Protein AF-A0A936ELE4-F1 (afdb_monomer)

Structure (mmCIF, N/CA/C/O backbone):
data_AF-A0A936ELE4-F1
#
_entry.id   AF-A0A936ELE4-F1
#
loop_
_atom_site.group_PDB
_atom_site.id
_atom_site.type_symbol
_atom_site.label_atom_id
_atom_site.label_alt_id
_atom_site.label_comp_id
_atom_site.label_asym_id
_atom_site.label_entity_id
_atom_site.label_seq_id
_atom_site.pdbx_PDB_ins_code
_atom_site.Cartn_x
_atom_site.Cartn_y
_atom_site.Cartn_z
_atom_site.occupancy
_atom_site.B_iso_or_equiv
_atom_site.auth_seq_id
_atom_site.auth_comp_id
_atom_site.auth_asym_id
_atom_site.auth_atom_id
_atom_site.pdbx_P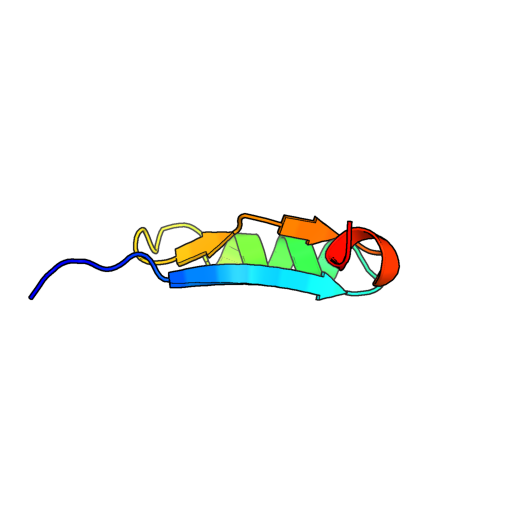DB_model_num
ATOM 1 N N . MET A 1 1 ? -21.060 5.260 17.115 1.00 44.19 1 MET A N 1
ATOM 2 C CA . MET A 1 1 ? -21.018 5.123 15.640 1.00 44.19 1 MET A CA 1
ATOM 3 C C . ME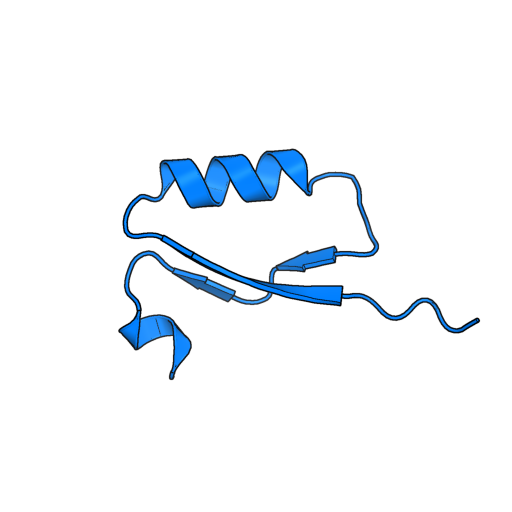T A 1 1 ? -20.018 4.019 15.357 1.00 44.19 1 MET A C 1
ATOM 5 O O . MET A 1 1 ? -18.986 4.046 15.998 1.00 44.19 1 MET A O 1
ATOM 9 N N . LYS A 1 2 ? -20.348 2.993 14.557 1.00 50.31 2 LYS A N 1
ATOM 10 C CA . LYS A 1 2 ? -19.435 1.851 14.345 1.00 50.31 2 LYS A CA 1
ATOM 11 C C . LYS A 1 2 ? -18.091 2.371 13.825 1.00 50.31 2 LYS A C 1
ATOM 13 O O . LYS A 1 2 ? -18.094 2.995 12.766 1.00 50.31 2 LYS A O 1
ATOM 18 N N . ASP A 1 3 ? -17.013 2.097 14.556 1.00 66.81 3 ASP A N 1
ATOM 19 C CA . ASP A 1 3 ? -15.620 2.341 14.174 1.00 66.81 3 ASP A CA 1
ATOM 20 C C . ASP A 1 3 ? -15.307 1.567 12.890 1.00 66.81 3 ASP A C 1
ATOM 22 O O . ASP A 1 3 ? -14.859 0.420 12.903 1.00 66.81 3 ASP A O 1
ATOM 26 N N . LYS A 1 4 ? -15.668 2.146 11.744 1.00 77.31 4 LYS A N 1
ATOM 27 C CA . LYS A 1 4 ? -15.357 1.562 10.447 1.00 77.31 4 LYS A CA 1
ATOM 28 C C . LYS A 1 4 ? -13.905 1.888 10.151 1.00 77.31 4 LYS A C 1
ATOM 30 O O . LYS A 1 4 ? -13.582 3.045 9.898 1.00 77.31 4 LYS A O 1
ATOM 35 N N . LYS A 1 5 ? -13.063 0.859 10.164 1.00 85.69 5 LYS A N 1
ATOM 36 C CA . LYS A 1 5 ? -11.714 0.953 9.620 1.00 85.69 5 LYS A CA 1
ATOM 37 C C . LYS A 1 5 ? -11.782 1.386 8.154 1.00 85.69 5 LYS A C 1
ATOM 39 O O . LYS A 1 5 ? -12.566 0.845 7.371 1.00 85.69 5 LYS A O 1
ATOM 44 N N . ILE A 1 6 ? -10.988 2.387 7.814 1.00 91.75 6 ILE A N 1
ATOM 45 C CA . ILE A 1 6 ? -10.766 2.900 6.472 1.00 91.75 6 ILE A CA 1
ATOM 46 C C . ILE A 1 6 ? -9.702 2.015 5.835 1.00 91.75 6 ILE A C 1
ATOM 48 O O . ILE A 1 6 ? -8.548 1.997 6.260 1.00 91.75 6 ILE A O 1
ATOM 52 N N . ILE A 1 7 ? -10.120 1.267 4.822 1.00 93.06 7 ILE A N 1
ATOM 53 C CA . ILE A 1 7 ? -9.249 0.377 4.064 1.00 93.06 7 ILE A CA 1
ATOM 54 C C . ILE A 1 7 ? -8.533 1.201 2.992 1.00 93.06 7 ILE A C 1
ATOM 56 O O . ILE A 1 7 ? -9.181 1.910 2.220 1.00 93.06 7 ILE A O 1
ATOM 60 N N . LEU A 1 8 ? -7.207 1.111 2.959 1.00 93.19 8 LEU A N 1
ATOM 61 C CA . LEU A 1 8 ? -6.332 1.856 2.061 1.00 93.19 8 LEU A CA 1
ATOM 62 C C . LEU A 1 8 ? -5.561 0.903 1.145 1.00 93.19 8 LEU A C 1
ATOM 64 O O . LEU A 1 8 ? -5.068 -0.137 1.583 1.00 93.19 8 LEU A O 1
ATOM 68 N N . GLY A 1 9 ? -5.420 1.305 -0.116 1.00 94.50 9 GLY A N 1
ATOM 69 C CA . GLY A 1 9 ? -4.461 0.742 -1.061 1.00 94.50 9 GLY A CA 1
ATOM 70 C C . GLY A 1 9 ? -3.486 1.828 -1.508 1.00 94.50 9 GLY A C 1
ATOM 71 O O . GLY A 1 9 ? -3.918 2.951 -1.770 1.00 94.50 9 GLY A O 1
ATOM 72 N N . ILE A 1 10 ? -2.190 1.521 -1.571 1.00 94.69 10 ILE A N 1
ATOM 73 C CA . ILE A 1 10 ? -1.138 2.488 -1.919 1.00 94.69 10 ILE A CA 1
ATOM 74 C C . ILE A 1 10 ? -0.367 2.005 -3.153 1.00 94.69 10 ILE A C 1
ATOM 76 O O . ILE A 1 10 ? 0.261 0.952 -3.106 1.00 94.69 10 ILE A O 1
ATOM 80 N N . VAL A 1 11 ? -0.386 2.779 -4.244 1.00 95.12 11 VAL A N 1
ATOM 81 C CA . VAL A 1 11 ? 0.488 2.562 -5.412 1.00 95.12 11 VAL A CA 1
ATOM 82 C C . VAL A 1 11 ? 1.385 3.761 -5.588 1.00 95.12 11 VAL A C 1
ATOM 84 O O . VAL A 1 11 ? 0.882 4.878 -5.705 1.00 95.12 11 VAL A O 1
ATOM 87 N N . ASP A 1 12 ? 2.682 3.519 -5.685 1.00 96.19 12 ASP A N 1
ATOM 88 C CA . ASP A 1 12 ? 3.653 4.521 -6.107 1.00 96.19 12 ASP A CA 1
ATOM 89 C C . ASP A 1 12 ? 4.851 3.810 -6.737 1.00 96.19 12 ASP A C 1
ATOM 91 O O . ASP A 1 12 ? 5.253 2.766 -6.240 1.00 96.19 12 ASP A O 1
ATOM 95 N N . ASP A 1 13 ? 5.440 4.342 -7.807 1.00 95.00 13 ASP A N 1
ATOM 96 C CA . ASP A 1 13 ? 6.570 3.695 -8.487 1.00 95.00 13 ASP A CA 1
ATOM 97 C C . ASP A 1 13 ? 7.836 3.600 -7.611 1.00 95.00 13 ASP A C 1
ATOM 99 O O . ASP A 1 13 ? 8.765 2.857 -7.942 1.00 95.00 13 ASP A O 1
ATOM 103 N N . HIS A 1 14 ? 7.854 4.27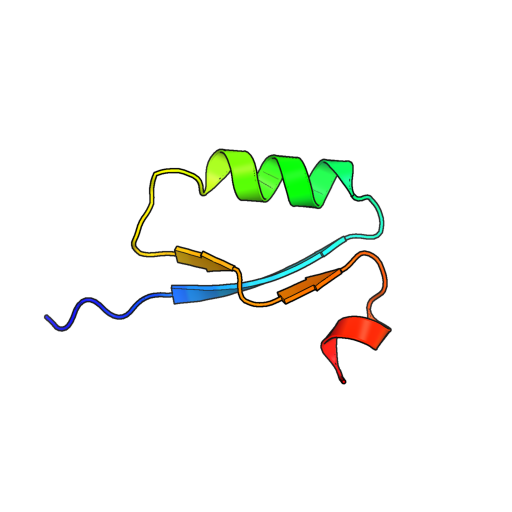0 -6.452 1.00 95.44 14 HIS A N 1
ATOM 104 C CA . HIS A 1 14 ? 8.949 4.231 -5.496 1.00 95.44 14 HIS A CA 1
ATOM 105 C C . HIS A 1 14 ? 8.538 3.701 -4.112 1.00 95.44 14 HIS A C 1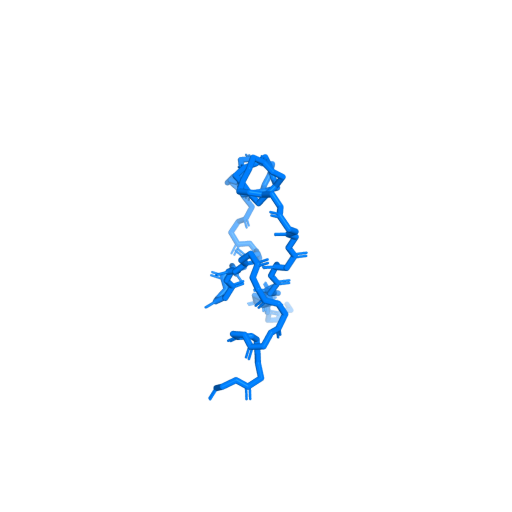
ATOM 107 O O . HIS A 1 14 ? 7.732 4.287 -3.389 1.00 95.44 14 HIS A O 1
ATOM 113 N N . GLN A 1 15 ? 9.244 2.663 -3.650 1.00 93.25 15 GLN A N 1
ATOM 114 C CA . GLN A 1 15 ? 9.051 2.072 -2.317 1.00 93.25 15 GLN A CA 1
ATOM 115 C C . GLN A 1 15 ? 9.193 3.091 -1.170 1.00 93.25 15 GLN A C 1
ATOM 117 O O . GLN A 1 15 ? 8.470 3.019 -0.181 1.00 93.25 15 GLN A O 1
ATOM 122 N N . ILE A 1 16 ? 10.078 4.085 -1.316 1.00 97.06 16 ILE A N 1
ATOM 123 C CA . ILE A 1 16 ? 10.298 5.117 -0.291 1.00 97.06 16 ILE A CA 1
ATOM 124 C C . ILE A 1 16 ? 9.039 5.947 -0.002 1.00 97.06 16 ILE A C 1
ATOM 126 O O . ILE A 1 16 ? 8.832 6.377 1.133 1.00 97.06 16 ILE A O 1
ATOM 130 N N . VAL A 1 17 ? 8.186 6.166 -1.006 1.00 96.50 17 VAL A N 1
ATOM 131 C CA . VAL A 1 17 ? 6.942 6.927 -0.843 1.00 96.50 17 VAL A CA 1
ATOM 132 C C . VAL A 1 17 ? 5.926 6.095 -0.068 1.00 96.50 17 VAL A C 1
ATOM 134 O O . VAL A 1 17 ? 5.319 6.594 0.880 1.00 96.50 17 VAL A O 1
ATOM 137 N N . ILE A 1 18 ? 5.805 4.811 -0.409 1.00 95.69 18 ILE A N 1
ATOM 138 C CA . ILE A 1 18 ? 4.951 3.845 0.292 1.00 95.69 18 ILE A CA 1
ATOM 139 C C . ILE A 1 18 ? 5.355 3.759 1.768 1.00 95.69 18 ILE A C 1
ATOM 141 O O . ILE A 1 18 ? 4.519 3.935 2.656 1.00 95.69 18 ILE A O 1
ATOM 145 N N . ASP A 1 19 ? 6.647 3.573 2.041 1.00 95.75 19 ASP A N 1
ATOM 146 C CA . ASP A 1 19 ? 7.178 3.475 3.402 1.00 95.75 19 ASP A CA 1
ATOM 147 C C . ASP A 1 19 ? 6.955 4.771 4.198 1.00 95.75 19 ASP A C 1
ATOM 149 O O . ASP A 1 19 ? 6.601 4.735 5.383 1.00 95.75 19 ASP A O 1
ATOM 153 N N . GLY A 1 20 ? 7.104 5.927 3.543 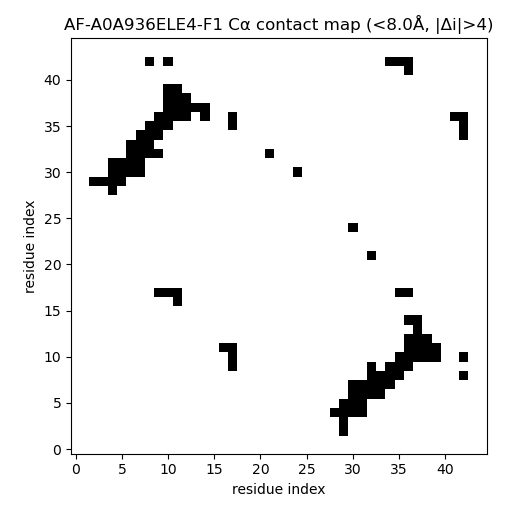1.00 96.44 20 GLY A N 1
ATOM 154 C CA . GLY A 1 20 ? 6.808 7.233 4.125 1.00 96.44 20 GLY A CA 1
ATOM 155 C C . GLY A 1 20 ? 5.338 7.369 4.524 1.00 96.44 20 GLY A C 1
ATOM 156 O O . GLY A 1 20 ? 5.039 7.737 5.659 1.00 96.44 20 GLY A O 1
ATOM 157 N N . LEU A 1 21 ? 4.411 7.005 3.634 1.00 95.19 21 LEU A N 1
ATOM 158 C CA . LEU A 1 21 ? 2.973 7.037 3.912 1.00 95.19 21 LEU A CA 1
ATOM 159 C C . LEU A 1 21 ? 2.591 6.086 5.050 1.00 95.19 21 LEU A C 1
ATOM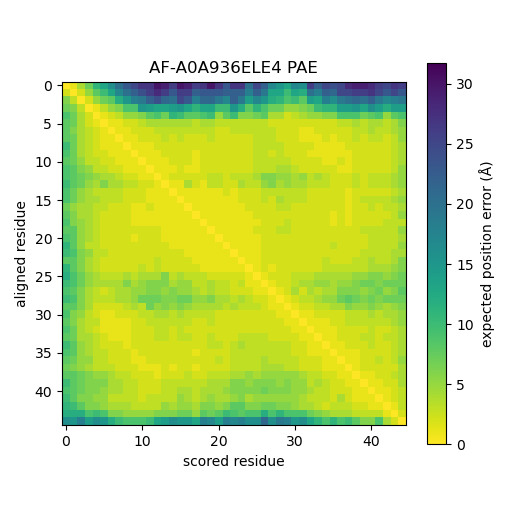 161 O O . LEU A 1 21 ? 1.866 6.483 5.959 1.00 95.19 21 LEU A O 1
ATOM 165 N N . LYS A 1 22 ? 3.128 4.863 5.070 1.00 93.88 22 LYS A N 1
ATOM 166 C CA . LYS A 1 22 ? 2.903 3.915 6.174 1.00 93.88 22 LYS A CA 1
ATOM 167 C C . LYS A 1 22 ? 3.415 4.448 7.504 1.00 93.88 22 LYS A C 1
ATOM 169 O O . LYS A 1 22 ? 2.743 4.297 8.520 1.00 93.88 22 LYS A O 1
ATOM 174 N N . SER A 1 23 ? 4.575 5.101 7.493 1.00 95.00 23 SER A N 1
ATOM 175 C CA . SER A 1 23 ? 5.149 5.719 8.690 1.00 95.00 23 SER A CA 1
ATOM 176 C C . SER A 1 23 ? 4.263 6.844 9.230 1.00 95.00 23 SER A C 1
ATOM 178 O O . SER A 1 23 ? 4.128 6.979 10.442 1.00 95.00 23 SER A O 1
ATOM 180 N N . LEU A 1 24 ? 3.615 7.618 8.352 1.00 94.12 24 LEU A N 1
ATOM 181 C CA . LEU A 1 24 ? 2.653 8.656 8.745 1.00 94.12 24 LEU A CA 1
ATOM 182 C C . LEU A 1 24 ? 1.329 8.078 9.262 1.00 94.12 24 LEU A C 1
ATOM 184 O O . LEU A 1 24 ? 0.706 8.664 10.141 1.00 94.12 24 LEU A O 1
ATOM 188 N N . LEU A 1 25 ? 0.894 6.940 8.719 1.00 92.31 25 LEU A N 1
ATOM 189 C CA . LEU A 1 25 ? -0.328 6.251 9.146 1.00 92.31 25 LEU A CA 1
ATOM 190 C C . LEU A 1 25 ? -0.134 5.446 10.441 1.00 92.31 25 LEU A C 1
ATOM 192 O O . LEU A 1 25 ? -1.112 5.081 11.095 1.00 92.31 25 LEU A O 1
ATOM 196 N N . HIS A 1 26 ? 1.111 5.176 10.831 1.00 89.56 26 HIS A N 1
ATOM 197 C CA . HIS A 1 26 ? 1.435 4.442 12.045 1.00 89.56 26 HIS A CA 1
ATOM 198 C C . HIS A 1 26 ? 0.864 5.138 13.295 1.00 89.56 26 HIS A C 1
ATOM 200 O O . HIS A 1 26 ? 1.142 6.304 13.562 1.00 89.56 26 HIS A O 1
ATOM 206 N N . GLY A 1 27 ? 0.081 4.403 14.090 1.00 87.19 27 GLY A N 1
ATOM 207 C CA . GLY A 1 27 ? -0.605 4.925 15.281 1.00 87.19 27 GLY A CA 1
ATOM 208 C C . GLY A 1 27 ? -2.028 5.433 15.027 1.00 87.19 27 GLY A C 1
ATOM 209 O O . GLY A 1 27 ? -2.707 5.839 15.969 1.00 87.19 27 GLY A O 1
ATOM 210 N N . HIS A 1 28 ? -2.511 5.380 13.783 1.00 90.06 28 HIS A N 1
ATOM 211 C CA . HIS A 1 28 ? -3.904 5.650 13.448 1.00 90.06 28 HIS A CA 1
ATOM 212 C C . HIS A 1 28 ? -4.662 4.344 13.158 1.00 90.06 28 HIS A C 1
ATOM 214 O O . HIS A 1 28 ? -4.874 3.991 12.002 1.00 90.06 28 HIS A O 1
ATOM 220 N N . ASP A 1 29 ? -5.159 3.672 14.204 1.00 85.94 29 ASP A N 1
ATOM 221 C CA . ASP A 1 29 ? -5.867 2.369 14.129 1.00 85.94 29 ASP A CA 1
ATOM 222 C C . ASP A 1 29 ? -7.140 2.365 13.259 1.00 85.94 29 ASP A C 1
ATOM 224 O O . ASP A 1 29 ? -7.716 1.317 12.954 1.00 85.94 29 ASP A O 1
ATOM 228 N N . GLN A 1 30 ? -7.595 3.554 12.865 1.00 91.56 30 GLN A N 1
ATOM 229 C CA . GLN A 1 30 ? -8.691 3.735 11.923 1.00 91.56 30 GLN A CA 1
ATOM 230 C C . GLN A 1 30 ? -8.294 3.417 10.477 1.00 91.56 30 GLN A C 1
ATOM 232 O O . GLN A 1 30 ? -9.192 3.237 9.667 1.00 91.56 30 GLN A O 1
ATOM 237 N N . PHE A 1 31 ? -7.004 3.365 10.138 1.00 92.44 31 PHE A N 1
ATOM 238 C CA . PHE A 1 31 ? -6.519 3.098 8.787 1.00 92.44 31 PHE A CA 1
ATOM 239 C C . PHE A 1 31 ? -5.875 1.716 8.703 1.00 92.44 31 PHE A C 1
ATOM 241 O O . PHE A 1 31 ? -5.050 1.346 9.533 1.00 92.44 31 PHE A O 1
ATOM 248 N N . GLU A 1 32 ? -6.233 0.961 7.672 1.00 92.44 32 GLU A N 1
ATOM 249 C CA . GLU A 1 32 ? -5.687 -0.366 7.407 1.00 92.44 32 GLU A CA 1
ATOM 250 C C . GLU A 1 32 ? -5.205 -0.424 5.958 1.00 92.44 32 GLU A C 1
ATOM 252 O O . GLU A 1 32 ? -6.013 -0.389 5.030 1.00 92.44 32 GLU A O 1
ATOM 257 N N . VAL A 1 33 ? -3.885 -0.474 5.760 1.00 92.56 33 VAL A N 1
ATO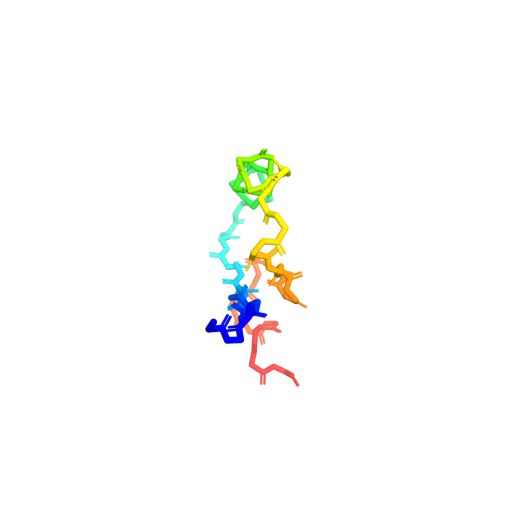M 258 C CA . VAL A 1 33 ? -3.285 -0.664 4.433 1.00 92.56 33 VAL A CA 1
ATOM 259 C C . VAL A 1 33 ? -3.349 -2.151 4.104 1.00 92.56 33 VAL A C 1
ATOM 261 O O . VAL A 1 33 ? -2.663 -2.952 4.735 1.00 92.56 33 VAL A O 1
ATOM 264 N N . VAL A 1 34 ? -4.205 -2.521 3.152 1.00 92.81 34 VAL A N 1
ATOM 265 C CA . VAL A 1 34 ? -4.427 -3.928 2.763 1.00 92.81 34 VAL A CA 1
ATOM 266 C C . VAL A 1 34 ? -3.650 -4.324 1.517 1.00 92.81 34 VAL A C 1
ATOM 268 O O . VAL A 1 34 ? -3.458 -5.509 1.264 1.00 92.81 34 VAL A O 1
ATOM 271 N N . ILE A 1 35 ? -3.218 -3.336 0.737 1.00 93.25 35 ILE A N 1
ATOM 272 C CA . ILE A 1 35 ? -2.439 -3.550 -0.471 1.00 93.25 35 ILE A CA 1
ATOM 273 C C . ILE A 1 35 ? -1.491 -2.377 -0.684 1.00 93.25 35 ILE A C 1
ATOM 275 O O . ILE A 1 35 ? -1.862 -1.208 -0.558 1.00 93.25 35 ILE A O 1
ATOM 279 N N . GLU A 1 36 ? -0.249 -2.705 -0.995 1.00 94.50 36 GLU A N 1
ATOM 280 C CA . GLU A 1 36 ? 0.781 -1.752 -1.365 1.00 94.50 36 GLU A CA 1
ATOM 281 C C . GLU A 1 36 ? 1.626 -2.367 -2.469 1.00 94.50 36 GLU A C 1
ATOM 283 O O . GLU A 1 36 ? 1.983 -3.542 -2.392 1.00 94.50 36 GLU A O 1
ATOM 288 N N . CYS A 1 37 ? 1.915 -1.599 -3.511 1.00 95.62 37 CYS A N 1
ATOM 289 C CA . CYS A 1 37 ? 2.752 -2.084 -4.594 1.00 95.62 37 CYS A CA 1
ATOM 290 C C . CYS A 1 37 ? 3.436 -0.941 -5.331 1.00 95.62 37 CYS A C 1
ATOM 292 O O . CYS A 1 37 ? 2.955 0.194 -5.352 1.00 95.62 37 CYS A O 1
ATOM 294 N N . THR A 1 38 ? 4.549 -1.273 -5.981 1.00 96.00 38 THR A N 1
ATOM 295 C CA . THR A 1 38 ? 5.246 -0.337 -6.868 1.00 96.00 38 THR A CA 1
ATOM 296 C C . THR A 1 38 ? 4.800 -0.431 -8.318 1.00 96.00 38 THR A C 1
ATOM 298 O O . THR A 1 38 ? 5.112 0.432 -9.137 1.00 96.00 38 THR A O 1
ATOM 301 N N . GLN A 1 39 ? 4.027 -1.468 -8.646 1.00 93.94 39 GLN A N 1
ATOM 302 C CA . GLN A 1 39 ? 3.517 -1.702 -9.986 1.00 93.94 39 GLN A CA 1
ATOM 303 C C . GLN A 1 39 ? 1.991 -1.595 -10.004 1.00 93.94 39 GLN A C 1
ATOM 305 O O . GLN A 1 39 ? 1.316 -2.396 -9.358 1.00 93.94 39 GLN A O 1
ATOM 310 N N . PRO A 1 40 ? 1.405 -0.691 -10.810 1.00 90.00 40 PRO A N 1
ATOM 31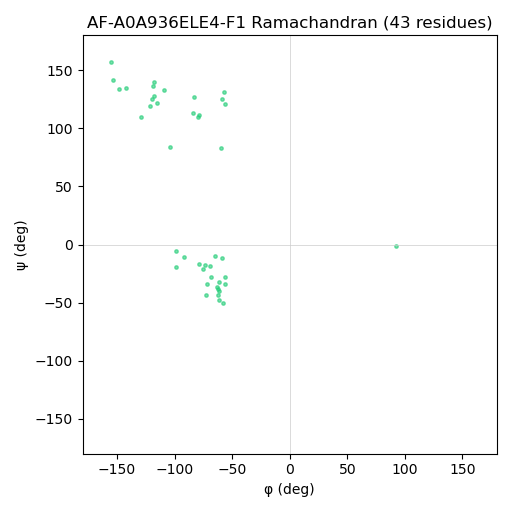1 C CA . PRO A 1 40 ? -0.048 -0.524 -10.878 1.00 90.00 40 PRO A CA 1
ATOM 312 C C . PRO A 1 40 ? -0.818 -1.801 -11.237 1.00 90.00 40 PRO A C 1
ATOM 314 O O . PRO A 1 40 ? -1.969 -1.957 -10.845 1.00 90.00 40 PRO A O 1
ATOM 317 N N . LEU A 1 41 ? -0.195 -2.725 -11.976 1.00 92.00 41 LEU A N 1
ATOM 318 C CA . LEU A 1 41 ? -0.814 -3.997 -12.357 1.00 92.00 41 LEU A CA 1
ATOM 319 C C . LEU A 1 41 ? -1.035 -4.932 -11.159 1.00 92.00 41 LEU A C 1
ATOM 321 O O . LEU A 1 41 ? -1.988 -5.709 -11.166 1.00 92.00 41 LEU A O 1
ATOM 325 N N . GLU A 1 42 ? -0.211 -4.819 -10.117 1.00 88.94 42 GLU A N 1
ATOM 326 C CA . GLU A 1 42 ? -0.352 -5.611 -8.891 1.00 88.94 42 GLU A CA 1
ATOM 327 C C . GLU A 1 42 ? -1.603 -5.210 -8.085 1.00 88.94 42 GLU A C 1
ATOM 329 O O . GLU A 1 42 ? -2.091 -6.018 -7.306 1.00 88.94 42 GLU A O 1
ATOM 334 N N . MET A 1 43 ? -2.190 -4.024 -8.321 1.00 85.81 43 MET A N 1
ATOM 335 C CA . MET A 1 43 ? -3.438 -3.597 -7.657 1.00 85.81 43 MET A CA 1
ATOM 336 C C . MET A 1 43 ? -4.711 -4.257 -8.179 1.00 85.81 43 MET A C 1
ATOM 338 O O . MET A 1 43 ? -5.749 -4.190 -7.524 1.00 85.81 43 MET A O 1
ATOM 342 N N . ILE A 1 44 ? -4.679 -4.783 -9.401 1.00 84.94 44 ILE A N 1
ATOM 343 C 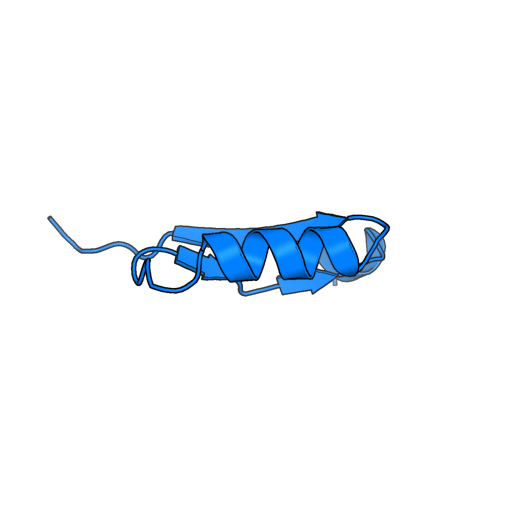CA . ILE A 1 44 ? -5.877 -5.253 -10.115 1.00 84.94 44 ILE A CA 1
ATOM 344 C C . ILE A 1 44 ? -6.017 -6.786 -9.998 1.00 84.94 44 ILE A C 1
ATOM 346 O O . ILE A 1 44 ? -7.007 -7.350 -10.463 1.00 84.94 44 ILE A O 1
ATOM 350 N N . SER A 1 45 ? -5.028 -7.455 -9.394 1.00 60.19 45 SER A N 1
ATOM 351 C CA . SER A 1 45 ? -4.973 -8.916 -9.219 1.00 60.19 45 SER A CA 1
ATOM 352 C C . SER A 1 45 ? -5.745 -9.378 -7.987 1.00 60.19 45 SER A C 1
ATOM 354 O O . SER A 1 45 ? -6.373 -10.457 -8.080 1.00 60.19 45 SER A O 1
#

Solvent-accessible surface area (backbone atoms only — not comparable to full-atom values): 2932 Å² total; per-residue (Å²): 127,85,88,68,64,45,78,40,74,49,76,42,82,44,66,69,59,54,54,50,54,52,61,70,49,60,92,42,87,52,56,42,79,80,46,74,41,55,46,77,70,69,77,78,111

Mean predicted aligned error: 4.52 Å

Secondary structure (DSSP, 8-state):
-----EEEEEE-S-HHHHHHHHHHHTT-TTEEEEEEESSGGGG--

Nearest PDB structures (foldseek):
  6zj2-assembly3_O  TM=8.849E-01  e=9.617E-02  Salmonella enterica subsp. enterica serovar Typhimurium str. LT2
  6zj2-assembly1_A  TM=9.017E-01  e=1.106E-01  Salmonella enterica subsp. enterica serovar Typhimurium str. LT2
  5wq0-assembly4_D  TM=8.424E-01  e=1.938E-01  Paenisporosarcina sp. TG-14
  3kyj-assembly1_B  TM=8.806E-01  e=6.378E-01  Cereibacter sphaeroides
  3kyi-assembly1_B  TM=8.778E-01  e=1.198E+00  Cereibacter sphaeroides

pLDDT: mean 89.07, std 11.49, range [44.19, 97.06]

Foldseek 3Di:
DPLAQDEDEEEALDPVVVVVVVVVCPPVRSYDDPYYDNDPVRVVD

Sequence (45 aa):
MKDKKIILGIVDDHQIVIDGLKSLLHGHDQFEVVIECTQPLEMIS

Radius of gyration: 11.7 Å; Cα contacts (8 Å, |Δi|>4): 55; chains: 1; bounding box: 31×18×28 Å